Protein AF-A0A967HKE8-F1 (afdb_monomer_lite)

Secondary structure (DSSP, 8-state):
-----PPPS-EEEEE---HHHHTTTHHHHTT-SS-------EEEEB-TTSPBPP-SS-PPPPSS---TT-------

Radius of gyration: 16.94 Å; chains: 1; bounding box: 38×32×45 Å

Sequence (76 aa):
QLYTYRRYAPVKLVFAPELQAGFYGGDPDNFTYPRWALDVSFVRAYTPDGTPAETPDHFGWDADGADEGDLVFITG

Structure (mmCIF, N/CA/C/O backbone):
data_AF-A0A967HKE8-F1
#
_entry.id   AF-A0A967HKE8-F1
#
loop_
_atom_site.group_PDB
_atom_site.id
_atom_site.type_symbol
_atom_site.label_atom_id
_atom_site.label_alt_id
_atom_site.label_comp_id
_atom_site.label_asym_id
_atom_site.label_entity_id
_atom_site.label_seq_id
_atom_site.pdbx_PDB_ins_code
_atom_site.Cartn_x
_atom_site.Cartn_y
_atom_site.Cartn_z
_atom_site.occupancy
_atom_site.B_iso_or_equiv
_atom_site.auth_seq_id
_atom_site.auth_comp_id
_atom_site.auth_asym_id
_atom_site.auth_atom_id
_atom_site.pdbx_PDB_model_num
ATOM 1 N N . GLN A 1 1 ? -21.291 19.848 0.252 1.00 66.25 1 GLN A N 1
ATOM 2 C CA . GLN A 1 1 ? -21.508 18.457 0.707 1.00 66.25 1 GLN A CA 1
ATOM 3 C C . GLN A 1 1 ? -20.949 18.318 2.113 1.00 66.25 1 GLN A C 1
ATOM 5 O O . GLN A 1 1 ? -20.008 19.037 2.431 1.00 66.25 1 GLN A O 1
ATOM 10 N N . LEU A 1 2 ? -21.529 17.448 2.940 1.00 90.31 2 LEU A N 1
ATOM 11 C CA . LEU A 1 2 ? -21.016 17.131 4.273 1.00 90.31 2 LEU A CA 1
ATOM 12 C C . LEU A 1 2 ? -20.514 15.689 4.262 1.00 90.31 2 LEU A C 1
ATOM 14 O O . LEU A 1 2 ? -21.260 14.794 3.874 1.00 90.31 2 LEU A O 1
ATOM 18 N N . TYR A 1 3 ? -19.273 15.490 4.692 1.00 93.00 3 TYR A N 1
ATOM 19 C CA . TYR A 1 3 ? -18.663 14.174 4.829 1.00 93.00 3 TYR A CA 1
ATOM 20 C C . TYR A 1 3 ? -18.523 13.829 6.305 1.00 93.00 3 TYR A C 1
ATOM 22 O O . TYR A 1 3 ? -18.085 14.655 7.108 1.00 93.00 3 TYR A O 1
ATOM 30 N N . THR A 1 4 ? -18.892 12.604 6.657 1.00 94.81 4 THR A N 1
ATOM 31 C CA . THR A 1 4 ? -18.673 12.039 7.985 1.00 94.81 4 THR A CA 1
ATOM 32 C C . THR A 1 4 ? -17.641 10.928 7.873 1.00 94.81 4 THR A C 1
ATOM 34 O O . THR A 1 4 ? -17.691 10.104 6.963 1.00 94.81 4 THR A O 1
ATOM 37 N N . TYR A 1 5 ? -16.685 10.915 8.798 1.00 92.69 5 TYR A N 1
ATOM 38 C CA . TYR A 1 5 ? -15.582 9.961 8.784 1.00 92.69 5 TYR A CA 1
ATOM 39 C C . TYR A 1 5 ? -15.524 9.206 10.103 1.00 92.69 5 TYR A C 1
ATOM 41 O O . TYR A 1 5 ? -15.639 9.795 11.181 1.00 92.69 5 TYR A O 1
ATOM 49 N N . ARG A 1 6 ? -15.277 7.900 10.020 1.00 89.94 6 ARG A N 1
ATOM 50 C CA . ARG A 1 6 ? -14.833 7.113 11.167 1.00 89.94 6 ARG A CA 1
ATOM 51 C C . ARG A 1 6 ? -13.316 7.239 11.279 1.00 89.94 6 ARG A C 1
ATOM 53 O O . ARG A 1 6 ? -12.596 6.928 10.337 1.00 89.94 6 ARG A O 1
ATOM 60 N N . ARG A 1 7 ? -12.831 7.670 12.443 1.00 92.19 7 ARG A N 1
ATOM 61 C CA . ARG A 1 7 ? -11.397 7.741 12.746 1.00 92.19 7 ARG A CA 1
ATOM 62 C C . ARG A 1 7 ? -10.976 6.524 13.563 1.00 92.19 7 ARG A C 1
ATOM 64 O O . ARG A 1 7 ? -11.529 6.291 14.633 1.00 92.19 7 ARG A O 1
ATOM 71 N N . TYR A 1 8 ? -9.964 5.807 13.088 1.00 93.81 8 TYR A N 1
ATOM 72 C CA . TYR A 1 8 ? -9.319 4.730 13.834 1.00 93.81 8 TYR A CA 1
ATOM 73 C C . TYR A 1 8 ? -8.079 5.256 14.560 1.00 93.81 8 TYR A C 1
ATOM 75 O O . TYR A 1 8 ? -7.238 5.931 13.965 1.00 93.81 8 TYR A O 1
ATOM 83 N N . ALA A 1 9 ? -7.979 4.963 15.853 1.00 93.62 9 ALA A N 1
ATOM 84 C CA . ALA A 1 9 ? -6.806 5.239 16.670 1.00 93.62 9 ALA A CA 1
ATOM 85 C C . ALA A 1 9 ? -6.782 4.221 17.829 1.00 93.62 9 ALA A C 1
ATOM 87 O O . ALA A 1 9 ? -7.687 4.269 18.664 1.00 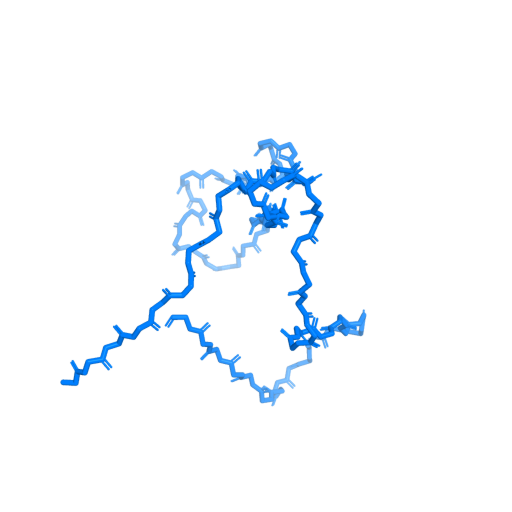93.62 9 ALA A O 1
ATOM 88 N N . PRO A 1 10 ? -5.785 3.315 17.891 1.00 95.81 10 PRO A N 1
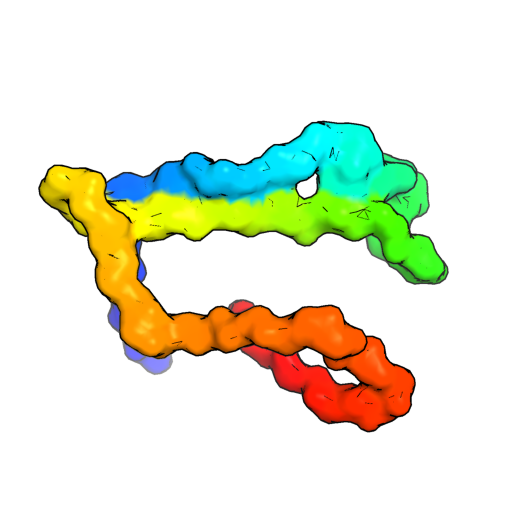ATOM 89 C CA . PRO A 1 10 ? -4.521 3.355 17.151 1.00 95.81 10 PRO A CA 1
ATOM 90 C C . PRO A 1 10 ? -4.553 2.684 15.762 1.00 95.81 10 PRO A C 1
ATOM 92 O O . PRO A 1 10 ? -5.363 1.806 15.480 1.00 95.81 10 PRO A O 1
ATOM 95 N N . VAL A 1 11 ? -3.601 3.071 14.909 1.00 97.38 11 VAL A N 1
ATOM 96 C CA . VAL A 1 11 ? -3.207 2.350 13.686 1.00 97.38 11 VAL A CA 1
ATOM 97 C C . VAL A 1 11 ? -1.767 1.886 13.892 1.00 97.38 11 VAL A C 1
ATOM 99 O O . VAL A 1 11 ? -0.929 2.682 14.315 1.00 97.38 11 VAL A O 1
ATOM 102 N N . LYS A 1 12 ? -1.481 0.602 13.661 1.00 97.69 12 LYS A N 1
ATOM 103 C CA . LYS A 1 12 ? -0.162 0.002 13.922 1.00 97.69 12 LYS A CA 1
ATOM 104 C C . LYS A 1 12 ? 0.462 -0.511 12.629 1.00 97.69 12 LYS A C 1
ATOM 106 O O . LYS A 1 12 ? -0.247 -1.039 11.774 1.00 97.69 12 LYS A O 1
ATOM 111 N N . LEU A 1 13 ? 1.781 -0.380 12.512 1.00 98.06 13 LEU A N 1
ATOM 112 C CA . LEU A 1 13 ? 2.552 -0.959 11.415 1.00 98.06 13 LEU A CA 1
ATOM 113 C C . LEU A 1 13 ? 2.460 -2.491 11.459 1.00 98.06 13 LEU A C 1
ATOM 115 O O . LEU A 1 13 ? 2.609 -3.088 12.524 1.00 98.06 13 LEU A O 1
ATOM 119 N N . VAL A 1 14 ? 2.222 -3.105 10.302 1.00 98.38 14 VAL A N 1
ATOM 120 C CA . VAL A 1 14 ? 2.233 -4.564 10.114 1.00 98.38 14 VAL A CA 1
ATOM 121 C C . VAL A 1 14 ? 3.420 -4.980 9.256 1.00 98.38 14 VAL A C 1
ATOM 123 O O . VAL A 1 14 ? 4.084 -5.961 9.573 1.00 98.38 14 VAL A O 1
ATOM 126 N N . PHE A 1 15 ? 3.698 -4.230 8.191 1.00 98.56 15 PHE A N 1
ATOM 127 C CA . PHE A 1 15 ? 4.791 -4.519 7.273 1.00 98.56 15 PHE A CA 1
ATOM 128 C C . PHE A 1 15 ? 5.283 -3.243 6.597 1.00 98.56 15 PHE A C 1
ATOM 130 O O . PHE A 1 15 ? 4.484 -2.406 6.178 1.00 98.56 15 PHE A O 1
ATOM 137 N N . ALA A 1 16 ? 6.597 -3.146 6.446 1.00 98.50 16 ALA A N 1
ATOM 138 C CA . ALA A 1 16 ? 7.258 -2.249 5.515 1.00 98.50 16 ALA A CA 1
ATOM 139 C C . ALA A 1 16 ? 8.503 -2.973 4.974 1.00 98.50 16 ALA A C 1
ATOM 141 O O . ALA A 1 16 ? 9.163 -3.674 5.751 1.00 98.50 16 ALA A O 1
ATOM 142 N N . PRO A 1 17 ? 8.823 -2.841 3.679 1.00 98.25 17 PRO A N 1
ATOM 143 C CA . PRO A 1 17 ? 10.056 -3.380 3.129 1.00 98.25 17 PRO A CA 1
ATOM 144 C C . PRO A 1 17 ? 11.268 -2.600 3.660 1.00 98.25 17 PRO A C 1
ATOM 146 O O . PRO A 1 17 ? 11.141 -1.490 4.183 1.00 98.25 17 PRO A O 1
ATOM 149 N N . GLU A 1 18 ? 12.467 -3.164 3.499 1.00 98.19 18 GLU A N 1
ATOM 150 C CA . GLU A 1 18 ? 13.694 -2.397 3.719 1.00 98.19 18 GLU A CA 1
ATOM 151 C C . GLU A 1 18 ? 13.744 -1.180 2.790 1.00 98.19 18 GLU A C 1
ATOM 153 O O . GLU A 1 18 ? 13.252 -1.218 1.659 1.00 98.19 18 GLU A O 1
ATOM 158 N N . LEU A 1 19 ? 14.403 -0.108 3.243 1.00 97.38 19 LEU A N 1
ATOM 159 C CA . LEU A 1 19 ? 14.493 1.143 2.488 1.00 97.38 19 LEU A CA 1
ATOM 160 C C . LEU A 1 19 ? 15.056 0.934 1.076 1.00 97.38 19 LEU A C 1
ATOM 162 O O . LEU A 1 19 ? 14.598 1.570 0.137 1.00 97.38 19 LEU A O 1
ATOM 166 N N . GLN A 1 20 ? 16.013 0.018 0.912 1.00 97.44 20 GLN A N 1
ATOM 167 C CA . GLN A 1 20 ? 16.605 -0.273 -0.395 1.00 97.44 20 GLN A CA 1
ATOM 168 C C . GLN A 1 20 ? 15.606 -0.869 -1.396 1.00 97.44 20 GLN A C 1
ATOM 170 O O . GLN A 1 20 ? 15.776 -0.668 -2.593 1.00 97.44 20 GLN A O 1
ATOM 175 N N . ALA A 1 21 ? 14.570 -1.568 -0.925 1.00 98.12 21 ALA A N 1
ATOM 176 C CA . ALA A 1 21 ? 13.504 -2.098 -1.772 1.00 98.12 21 ALA A CA 1
ATOM 177 C C . ALA A 1 21 ? 12.364 -1.082 -1.957 1.00 98.12 21 ALA A C 1
ATOM 179 O O . ALA A 1 21 ? 11.899 -0.881 -3.079 1.00 98.12 21 ALA A O 1
ATOM 180 N N . GLY A 1 22 ? 11.941 -0.411 -0.878 1.00 97.69 22 GLY A N 1
ATOM 181 C CA . GLY A 1 22 ? 10.849 0.571 -0.922 1.00 97.69 22 GLY A CA 1
ATOM 182 C C . GLY A 1 22 ? 11.206 1.874 -1.643 1.00 97.69 22 GLY A C 1
ATOM 183 O O . GLY A 1 22 ? 10.354 2.489 -2.270 1.00 97.69 22 GLY A O 1
ATOM 184 N N . PHE A 1 23 ? 12.479 2.268 -1.606 1.00 97.38 23 PHE A N 1
ATOM 185 C CA . PHE A 1 23 ? 13.005 3.473 -2.251 1.00 97.38 23 PHE A CA 1
ATOM 186 C C . PHE A 1 23 ? 14.067 3.135 -3.308 1.00 97.38 23 PHE A C 1
ATOM 188 O O . PHE A 1 23 ? 15.018 3.887 -3.531 1.00 97.38 23 PHE A O 1
ATOM 195 N N . TYR A 1 24 ? 13.929 1.970 -3.947 1.00 97.94 24 TYR A N 1
ATOM 196 C CA . TYR A 1 24 ? 14.831 1.547 -5.015 1.00 97.94 24 TYR A CA 1
ATOM 197 C C . TYR A 1 24 ? 14.871 2.587 -6.144 1.00 97.94 24 TYR A C 1
ATOM 199 O O . TYR A 1 24 ? 13.840 3.147 -6.517 1.00 97.94 24 TYR A O 1
ATOM 207 N N . GLY A 1 25 ? 16.072 2.859 -6.661 1.00 96.75 25 GLY A N 1
ATOM 208 C CA . GLY A 1 25 ? 16.311 3.894 -7.673 1.00 96.75 25 GLY A CA 1
ATOM 209 C C . GLY A 1 25 ? 16.399 5.322 -7.120 1.00 96.75 25 GLY A C 1
ATOM 210 O O . GLY A 1 25 ? 17.011 6.185 -7.744 1.00 96.75 25 GLY A O 1
ATOM 211 N N . GLY A 1 26 ? 15.881 5.559 -5.912 1.00 96.50 26 GLY A N 1
ATOM 212 C CA . GLY A 1 26 ? 15.962 6.833 -5.205 1.00 96.50 26 GLY A CA 1
ATOM 213 C C . GLY A 1 26 ? 15.349 8.015 -5.960 1.00 96.50 26 GLY A C 1
ATOM 214 O O . GLY A 1 26 ? 14.429 7.860 -6.762 1.00 96.50 26 GLY A O 1
ATOM 215 N N . ASP A 1 27 ? 15.878 9.211 -5.697 1.00 97.19 27 ASP A N 1
ATOM 216 C CA . ASP A 1 27 ? 15.443 10.446 -6.360 1.00 97.19 27 ASP A CA 1
ATOM 217 C C . ASP A 1 27 ? 15.553 10.405 -7.898 1.00 97.19 27 ASP A C 1
ATOM 219 O O . ASP A 1 27 ? 14.619 10.886 -8.540 1.00 97.19 27 ASP A O 1
ATOM 223 N N . PRO A 1 28 ? 16.619 9.842 -8.517 1.00 96.62 28 PRO A N 1
ATOM 224 C CA . PRO A 1 28 ? 16.720 9.747 -9.977 1.00 96.62 28 PRO A CA 1
ATOM 225 C C . PRO A 1 28 ? 15.553 9.020 -10.650 1.00 96.62 28 PRO A C 1
ATOM 227 O O . PRO A 1 28 ? 15.107 9.448 -11.713 1.00 96.62 28 PRO A O 1
ATOM 230 N N . ASP A 1 29 ? 15.043 7.960 -10.020 1.00 97.06 29 ASP A N 1
ATOM 231 C CA . ASP A 1 29 ? 13.919 7.180 -10.547 1.00 97.06 29 ASP A CA 1
ATOM 232 C C . ASP A 1 29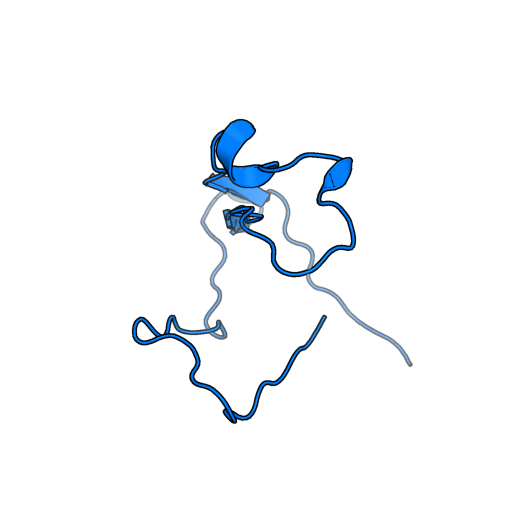 ? 12.562 7.784 -10.146 1.00 97.06 29 ASP A C 1
ATOM 234 O O . ASP A 1 29 ? 11.499 7.325 -10.590 1.00 97.06 29 ASP A O 1
ATOM 238 N N . ASN A 1 30 ? 12.558 8.841 -9.328 1.00 96.75 30 ASN A N 1
ATOM 239 C CA . ASN A 1 30 ? 11.324 9.496 -8.949 1.00 96.75 30 ASN A CA 1
ATOM 240 C C . ASN A 1 30 ? 10.661 10.188 -10.151 1.00 96.75 30 ASN A C 1
ATOM 242 O O . ASN A 1 30 ? 11.319 10.857 -10.938 1.00 96.75 30 ASN A O 1
ATOM 246 N N . PHE A 1 31 ? 9.339 10.041 -10.287 1.00 96.12 31 PHE A N 1
ATOM 247 C CA . PHE A 1 31 ? 8.556 10.535 -11.435 1.00 96.12 31 PHE A CA 1
ATOM 248 C C . PHE A 1 31 ? 8.989 10.004 -12.814 1.00 96.12 31 PHE A C 1
ATOM 250 O O . PHE A 1 31 ? 8.751 10.655 -13.832 1.00 96.12 31 PHE A O 1
ATOM 257 N N . THR A 1 32 ? 9.583 8.812 -12.866 1.00 97.12 32 THR A N 1
ATOM 258 C CA . THR A 1 32 ? 9.971 8.157 -14.123 1.00 97.12 32 THR A CA 1
ATOM 259 C C . THR A 1 32 ? 9.258 6.818 -14.324 1.00 97.12 32 THR A C 1
ATOM 261 O O . THR A 1 32 ? 8.719 6.232 -13.382 1.00 97.12 32 THR A O 1
ATOM 264 N N . TYR A 1 33 ? 9.236 6.355 -15.577 1.00 96.12 33 TYR A N 1
ATOM 265 C CA . TYR A 1 33 ? 8.799 5.018 -15.980 1.00 96.12 33 TYR A CA 1
ATOM 266 C C . TYR A 1 33 ? 9.791 4.463 -17.024 1.00 96.12 33 TYR A C 1
ATOM 268 O O . TYR A 1 33 ? 10.169 5.222 -17.923 1.00 96.12 33 TYR A O 1
ATOM 276 N N . PRO A 1 34 ? 10.204 3.179 -16.966 1.00 95.75 34 PRO A N 1
ATOM 277 C CA . PRO A 1 34 ? 9.788 2.134 -16.020 1.00 95.75 34 PRO A CA 1
ATOM 278 C C . PRO A 1 34 ? 10.312 2.366 -14.597 1.00 95.75 34 PRO A C 1
ATOM 280 O O . PRO A 1 34 ? 11.286 3.087 -14.407 1.00 95.75 34 PRO A O 1
ATOM 283 N N . ARG A 1 35 ? 9.668 1.744 -13.602 1.00 97.06 35 ARG A N 1
ATOM 284 C CA . ARG A 1 35 ? 10.035 1.867 -12.184 1.00 97.06 35 ARG A CA 1
ATOM 285 C C . ARG A 1 35 ? 9.951 0.521 -11.471 1.00 97.06 35 ARG A C 1
ATOM 287 O O . ARG A 1 35 ? 9.076 -0.282 -11.773 1.00 97.06 35 ARG A O 1
ATOM 294 N N . TRP A 1 36 ? 10.858 0.308 -10.518 1.00 96.56 36 TRP A N 1
ATOM 295 C CA . TRP A 1 36 ? 11.089 -0.998 -9.883 1.00 96.56 36 TRP A CA 1
ATOM 296 C C . TRP A 1 36 ? 11.028 -0.973 -8.348 1.00 96.56 36 TRP A C 1
ATOM 298 O O . TRP A 1 36 ? 11.349 -1.966 -7.702 1.00 96.56 36 TRP A O 1
ATOM 308 N N . ALA A 1 37 ? 10.642 0.157 -7.752 1.00 97.88 37 ALA A N 1
ATOM 309 C CA . ALA A 1 37 ? 10.490 0.279 -6.305 1.00 97.88 37 ALA A CA 1
ATOM 310 C C . ALA A 1 37 ? 9.273 -0.513 -5.801 1.00 97.88 37 ALA A C 1
ATOM 312 O O . ALA A 1 37 ? 8.182 -0.401 -6.361 1.00 97.88 37 ALA A O 1
ATOM 313 N N . LEU A 1 38 ? 9.446 -1.262 -4.707 1.00 97.44 38 LEU A N 1
ATOM 314 C CA . LEU A 1 38 ? 8.350 -1.913 -3.984 1.00 97.44 38 LEU A CA 1
ATOM 315 C C . LEU A 1 38 ? 7.758 -0.926 -2.966 1.00 97.44 38 LEU A C 1
ATOM 317 O O . LEU A 1 38 ? 7.923 -1.080 -1.756 1.00 97.44 38 L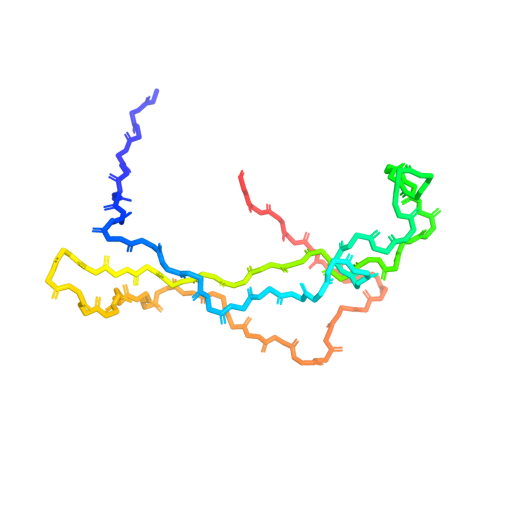EU A O 1
ATOM 321 N N . ASP A 1 39 ? 7.125 0.132 -3.467 1.00 97.44 39 ASP A N 1
ATOM 322 C CA . ASP A 1 39 ? 6.625 1.247 -2.657 1.00 97.44 39 ASP A CA 1
ATOM 323 C C . ASP A 1 39 ? 5.278 0.900 -1.993 1.00 97.44 39 ASP A C 1
ATOM 325 O O . ASP A 1 39 ? 4.197 1.231 -2.482 1.00 97.44 39 ASP A O 1
ATOM 329 N N . VAL A 1 40 ? 5.337 0.133 -0.899 1.00 97.44 40 VAL A N 1
ATOM 330 C CA . VAL A 1 40 ? 4.161 -0.310 -0.136 1.00 97.44 40 VAL A CA 1
ATOM 331 C C . VAL A 1 40 ? 4.461 -0.405 1.358 1.00 97.44 40 VAL A C 1
ATOM 333 O O . VAL A 1 40 ? 5.553 -0.779 1.780 1.00 97.44 40 VAL A O 1
ATOM 336 N N . SER A 1 41 ? 3.454 -0.134 2.187 1.00 98.31 41 SER A N 1
ATOM 337 C CA . SER A 1 41 ? 3.437 -0.542 3.593 1.00 98.31 41 SER A CA 1
ATOM 338 C C . SER A 1 41 ? 2.044 -1.031 3.973 1.00 98.31 41 SER A C 1
ATOM 340 O O . SER A 1 41 ? 1.040 -0.534 3.462 1.00 98.31 41 SER A O 1
ATOM 342 N N . PHE A 1 42 ? 1.976 -2.002 4.881 1.00 97.75 42 PHE A N 1
ATOM 343 C CA . PHE A 1 42 ? 0.714 -2.461 5.449 1.00 97.75 42 PHE A CA 1
ATOM 344 C C . PHE A 1 42 ? 0.597 -1.990 6.890 1.00 97.75 42 PHE A C 1
ATOM 346 O O . PHE A 1 42 ? 1.500 -2.174 7.714 1.00 97.75 42 PHE A O 1
ATOM 353 N N . VAL A 1 43 ? -0.562 -1.427 7.208 1.00 97.94 43 VAL A N 1
ATOM 354 C CA . VAL A 1 43 ? -0.950 -1.033 8.559 1.00 97.94 43 VAL A CA 1
ATOM 355 C C . VAL A 1 43 ? -2.250 -1.723 8.942 1.00 97.94 43 VAL A C 1
ATOM 357 O O . VAL A 1 43 ? -3.032 -2.136 8.087 1.00 97.94 43 VAL A O 1
ATOM 360 N N . ARG A 1 44 ? -2.500 -1.837 10.243 1.00 98.06 44 ARG A N 1
ATOM 361 C CA . ARG A 1 44 ? -3.750 -2.370 10.781 1.00 98.06 44 ARG A CA 1
ATOM 362 C C . ARG A 1 44 ? -4.390 -1.360 11.715 1.00 98.06 44 ARG A C 1
ATOM 364 O O . ARG A 1 44 ? -3.743 -0.858 12.635 1.00 98.06 44 ARG A O 1
ATOM 371 N N . ALA A 1 45 ? -5.665 -1.084 11.475 1.00 97.56 45 ALA A N 1
ATOM 372 C CA . ALA A 1 45 ? -6.501 -0.295 12.363 1.00 97.56 45 ALA A CA 1
ATOM 373 C C . ALA A 1 45 ? -6.935 -1.123 13.580 1.00 97.56 45 ALA A C 1
ATOM 375 O O . ALA A 1 45 ? -7.191 -2.324 13.475 1.00 97.56 45 ALA A O 1
ATOM 376 N N . TYR A 1 46 ? -7.027 -0.466 14.730 1.00 96.94 46 TYR A N 1
ATOM 377 C CA . TYR A 1 46 ? -7.495 -1.048 15.980 1.00 96.94 46 TYR A CA 1
ATOM 378 C C . TYR A 1 46 ? -8.597 -0.179 16.579 1.00 96.94 46 TYR A C 1
ATOM 380 O O . TYR A 1 46 ? -8.682 1.030 16.333 1.00 96.94 46 TYR A O 1
ATOM 388 N N . THR A 1 47 ? -9.439 -0.810 17.380 1.00 95.31 47 THR A N 1
ATOM 389 C CA . THR A 1 47 ? -10.392 -0.136 18.250 1.00 95.31 47 THR A CA 1
ATOM 390 C C . THR A 1 47 ? -9.672 0.519 19.444 1.00 95.31 47 THR A C 1
ATOM 392 O O . THR A 1 47 ? -8.509 0.198 19.725 1.00 95.31 47 THR A O 1
ATOM 395 N N . PRO A 1 48 ? -10.338 1.423 20.187 1.00 93.31 48 PRO A N 1
ATOM 396 C CA . PRO A 1 48 ? -9.756 2.043 21.381 1.00 93.31 48 PRO A CA 1
ATOM 397 C C . PRO A 1 48 ? -9.358 1.048 22.483 1.00 93.31 48 PRO A C 1
ATOM 399 O O . PRO A 1 48 ? -8.412 1.309 23.221 1.00 93.31 48 PRO A O 1
ATOM 402 N N . ASP A 1 49 ? -10.042 -0.095 22.582 1.00 93.62 49 ASP A N 1
ATOM 403 C CA . ASP A 1 49 ? -9.721 -1.200 23.499 1.00 93.62 49 ASP A CA 1
ATOM 404 C C . ASP A 1 49 ? -8.546 -2.070 23.013 1.00 93.62 49 ASP A C 1
ATOM 406 O O . ASP A 1 49 ? -8.084 -2.955 23.730 1.00 93.62 49 ASP A O 1
ATOM 410 N N . GLY A 1 50 ? -8.007 -1.788 21.824 1.00 94.19 50 GLY A N 1
ATOM 411 C CA . GLY A 1 50 ? -6.809 -2.435 21.305 1.00 94.19 50 GLY A CA 1
ATOM 412 C C . GLY A 1 50 ? -7.064 -3.748 20.573 1.00 94.19 50 GLY A C 1
ATOM 413 O O . GLY A 1 50 ? -6.092 -4.446 20.263 1.00 94.19 50 GLY A O 1
ATOM 414 N N . THR A 1 51 ? -8.318 -4.071 20.250 1.00 96.81 51 THR A N 1
ATOM 415 C CA . THR A 1 51 ? -8.670 -5.188 19.367 1.00 96.81 51 THR A CA 1
ATOM 416 C C . THR A 1 51 ? -8.578 -4.755 17.893 1.00 96.81 51 THR A C 1
ATOM 418 O O . THR A 1 51 ? -8.754 -3.573 17.584 1.00 96.81 51 THR A O 1
ATOM 421 N N . PRO A 1 52 ? -8.190 -5.643 16.954 1.00 97.19 52 PRO A N 1
ATOM 422 C CA . PRO A 1 52 ? -8.196 -5.310 15.530 1.00 97.19 52 PRO A CA 1
ATOM 423 C C . PRO A 1 52 ? -9.575 -4.828 15.080 1.00 97.19 52 PRO A C 1
ATOM 425 O O . PRO A 1 52 ? -10.583 -5.440 15.420 1.00 97.19 52 PRO A O 1
ATOM 428 N N . ALA A 1 53 ? -9.621 -3.742 14.310 1.00 96.88 53 ALA A N 1
ATOM 429 C CA . ALA A 1 53 ? -10.878 -3.249 13.771 1.00 96.88 53 ALA A CA 1
ATOM 430 C C . ALA A 1 53 ? -11.451 -4.236 12.743 1.00 96.88 53 ALA A C 1
ATOM 432 O O . ALA A 1 53 ? -10.723 -4.726 11.881 1.00 96.88 53 ALA A O 1
ATOM 433 N N . GLU A 1 54 ? -12.759 -4.481 12.801 1.00 95.31 54 GLU A N 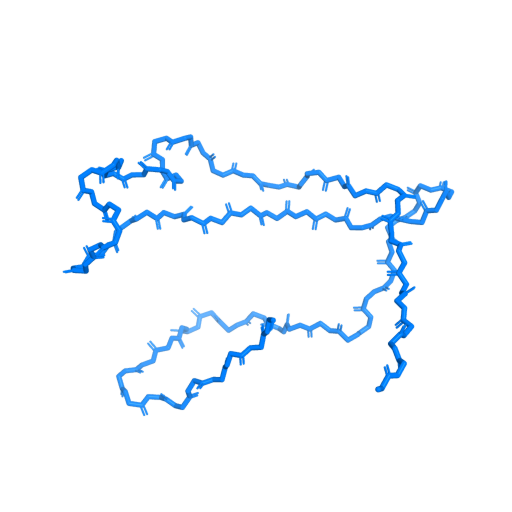1
ATOM 434 C CA . GLU A 1 54 ? -13.459 -5.245 11.770 1.00 95.31 54 GLU A CA 1
ATOM 435 C C . GLU A 1 54 ? -13.602 -4.416 10.486 1.00 95.31 54 GLU A C 1
ATOM 437 O O . GLU A 1 54 ? -14.036 -3.258 10.516 1.00 95.31 54 GLU A O 1
ATOM 442 N N . THR A 1 55 ? -13.242 -5.025 9.355 1.00 92.81 55 THR A N 1
ATOM 443 C CA . THR A 1 55 ? -13.318 -4.440 8.008 1.00 92.81 55 THR A CA 1
ATOM 444 C C . THR A 1 55 ? -14.028 -5.421 7.068 1.00 92.81 55 THR A C 1
ATOM 446 O O . THR A 1 55 ? -13.365 -6.108 6.287 1.00 92.81 55 THR A O 1
ATOM 449 N N . PRO A 1 56 ? -15.362 -5.570 7.179 1.00 94.19 56 PRO A N 1
ATOM 450 C CA . PRO A 1 56 ? -16.105 -6.536 6.368 1.00 94.19 56 PRO A CA 1
ATOM 451 C C . PRO A 1 56 ? -16.008 -6.213 4.873 1.00 94.19 56 PRO A C 1
ATOM 453 O O . PRO A 1 56 ? -15.841 -7.120 4.066 1.00 94.19 56 PRO A O 1
ATOM 456 N N . ASP A 1 57 ? -16.005 -4.924 4.529 1.00 94.69 57 ASP A N 1
ATOM 457 C CA . ASP A 1 57 ? -15.793 -4.435 3.172 1.00 94.69 57 ASP A CA 1
ATOM 458 C C . ASP A 1 57 ? -14.304 -4.116 2.970 1.00 94.69 57 ASP A C 1
ATOM 460 O O . ASP A 1 57 ? -13.787 -3.117 3.478 1.00 94.69 57 ASP A O 1
ATOM 464 N N . HIS A 1 58 ? -13.593 -4.988 2.259 1.00 94.06 58 HIS A N 1
ATOM 465 C CA . HIS A 1 58 ? -12.191 -4.802 1.886 1.00 94.06 58 HIS A CA 1
ATOM 466 C C . HIS A 1 58 ? -11.921 -5.403 0.506 1.00 94.06 58 HIS A C 1
ATOM 468 O O . HIS A 1 58 ? -12.660 -6.265 0.031 1.00 94.06 58 HIS A O 1
ATOM 474 N N . PHE A 1 59 ? -10.851 -4.947 -0.143 1.00 94.19 59 PHE A N 1
ATOM 475 C CA . PHE A 1 59 ? -10.419 -5.522 -1.411 1.00 94.19 59 PHE A CA 1
ATOM 476 C C . PHE A 1 59 ? -9.789 -6.898 -1.189 1.00 94.19 59 PHE A C 1
ATOM 478 O O . PHE A 1 59 ? -8.941 -7.067 -0.310 1.00 94.19 59 PHE A O 1
ATOM 485 N N . GLY A 1 60 ? -10.210 -7.872 -1.994 1.00 93.56 60 GLY A N 1
ATOM 486 C CA . GLY A 1 60 ? -9.530 -9.157 -2.104 1.00 93.56 60 GLY A CA 1
ATOM 487 C C . GLY A 1 60 ? -8.199 -9.018 -2.842 1.00 93.56 60 GLY A C 1
ATOM 488 O O . GLY A 1 60 ? -7.965 -8.033 -3.542 1.00 93.56 60 GLY A O 1
ATOM 489 N N . TRP A 1 61 ? -7.334 -10.016 -2.680 1.00 94.12 61 TRP A N 1
ATOM 490 C CA . TRP A 1 61 ? -6.081 -10.103 -3.420 1.00 94.12 61 TRP A CA 1
ATOM 491 C C . TRP A 1 61 ? -6.269 -10.976 -4.657 1.00 94.12 61 TRP A C 1
ATOM 493 O O . TRP A 1 61 ? -6.675 -12.132 -4.524 1.00 94.12 61 TRP A O 1
ATOM 503 N N . ASP A 1 62 ? -5.938 -10.438 -5.825 1.00 94.88 62 ASP A N 1
ATOM 504 C CA . ASP A 1 62 ? -5.767 -11.225 -7.041 1.00 94.88 62 ASP A CA 1
ATOM 505 C C . ASP A 1 62 ? -4.282 -11.575 -7.199 1.00 94.88 62 ASP A C 1
ATOM 507 O O . ASP A 1 62 ? -3.423 -10.692 -7.247 1.00 94.88 62 ASP A O 1
ATOM 511 N N . ALA A 1 63 ? -3.969 -12.871 -7.189 1.00 95.75 63 ALA A N 1
ATOM 512 C CA . ALA A 1 63 ? -2.595 -13.354 -7.274 1.00 95.75 63 ALA A CA 1
ATOM 513 C C . ALA A 1 63 ? -2.079 -13.433 -8.717 1.00 95.75 63 ALA A C 1
ATOM 515 O O . ALA A 1 63 ? -0.861 -13.505 -8.895 1.00 95.75 63 ALA A O 1
ATOM 516 N N . ASP A 1 64 ? -2.973 -13.400 -9.707 1.00 95.44 64 ASP A N 1
ATOM 517 C CA . ASP A 1 64 ? -2.609 -13.497 -11.121 1.00 95.44 64 ASP A CA 1
ATOM 518 C C . ASP A 1 64 ? -2.090 -12.149 -11.661 1.00 95.44 64 ASP A C 1
ATOM 520 O O . ASP A 1 64 ? -1.280 -12.117 -12.586 1.00 95.44 64 ASP A O 1
ATOM 524 N N . GLY A 1 65 ? -2.440 -11.039 -11.001 1.00 93.44 65 GLY A N 1
ATOM 525 C CA . GLY A 1 65 ? -2.000 -9.695 -11.372 1.00 93.44 65 GLY A CA 1
ATOM 526 C C . GLY A 1 65 ? -2.860 -9.075 -12.475 1.00 93.44 65 GLY A C 1
ATOM 527 O O . GLY A 1 65 ? -3.978 -9.512 -12.711 1.00 93.44 65 GLY A O 1
ATOM 528 N N . ALA A 1 66 ? -2.360 -8.006 -13.100 1.00 94.88 66 ALA A N 1
ATOM 529 C CA . ALA A 1 66 ? -3.045 -7.320 -14.197 1.00 94.88 66 ALA A CA 1
ATOM 530 C C . ALA A 1 66 ? -2.346 -7.603 -15.531 1.00 94.88 66 ALA A C 1
ATOM 532 O O . ALA A 1 66 ? -1.111 -7.582 -15.592 1.00 94.88 66 ALA A O 1
ATOM 533 N N . ASP A 1 67 ? -3.134 -7.779 -16.588 1.00 96.62 67 ASP A N 1
ATOM 534 C CA . ASP A 1 67 ? -2.671 -7.970 -17.959 1.00 96.62 67 ASP A CA 1
ATOM 535 C C . ASP A 1 67 ? -2.766 -6.678 -18.794 1.00 96.62 67 ASP A C 1
ATOM 537 O O . ASP A 1 67 ? -3.444 -5.699 -18.458 1.00 96.62 67 ASP A O 1
ATOM 541 N N . GLU A 1 68 ? -2.060 -6.653 -19.928 1.00 97.38 68 GLU A N 1
ATOM 542 C CA . GLU A 1 68 ? -2.162 -5.549 -20.883 1.00 97.38 68 GLU A CA 1
ATO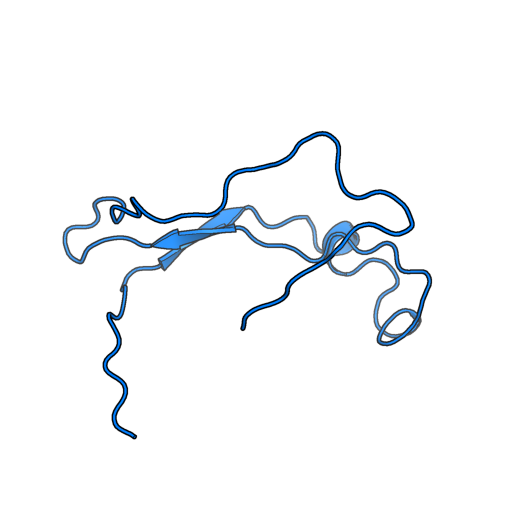M 543 C C . GLU A 1 68 ? -3.590 -5.438 -21.439 1.00 97.38 68 GLU A C 1
ATOM 545 O O . GLU A 1 68 ? -4.138 -6.381 -22.006 1.00 97.38 68 GLU A O 1
ATOM 550 N N . GLY A 1 69 ? -4.172 -4.241 -21.331 1.00 97.69 69 GLY A N 1
ATOM 551 C CA . GLY A 1 69 ? -5.524 -3.956 -21.812 1.00 97.69 69 GLY A CA 1
ATOM 552 C C . GLY A 1 69 ? -6.628 -4.178 -20.777 1.00 97.69 69 GLY A C 1
ATOM 553 O O . GLY A 1 69 ? -7.783 -3.864 -21.078 1.00 97.69 69 GLY A O 1
ATOM 554 N N . ASP A 1 70 ? -6.295 -4.642 -19.570 1.00 97.56 70 ASP A N 1
ATOM 555 C CA . ASP A 1 70 ? -7.265 -4.779 -18.486 1.00 97.56 70 ASP A CA 1
ATOM 556 C C . ASP A 1 70 ? -7.876 -3.438 -18.068 1.00 97.56 70 ASP A C 1
ATOM 558 O O . ASP A 1 70 ? -7.241 -2.377 -18.056 1.00 97.56 70 ASP A O 1
ATOM 562 N N . LEU A 1 71 ? -9.150 -3.494 -17.682 1.00 96.44 71 LEU A N 1
ATOM 563 C CA . LEU A 1 71 ? -9.855 -2.348 -17.131 1.00 96.44 71 LEU A CA 1
ATOM 564 C C . LEU A 1 71 ? -9.425 -2.116 -15.679 1.00 96.44 71 LEU A C 1
ATOM 566 O O . LEU A 1 71 ? -9.729 -2.916 -14.797 1.00 96.44 71 LEU A O 1
ATOM 570 N N . VAL A 1 72 ? -8.792 -0.971 -15.424 1.00 95.38 72 VAL A N 1
ATOM 571 C CA . VAL A 1 72 ? -8.323 -0.576 -14.090 1.00 95.38 72 VAL A CA 1
ATOM 572 C C . VAL A 1 72 ? -9.168 0.571 -13.535 1.00 95.38 72 VAL A C 1
ATOM 574 O O . VAL A 1 72 ? -9.382 1.585 -14.201 1.00 95.38 72 VAL A O 1
ATOM 577 N N . PHE A 1 73 ? -9.608 0.438 -12.281 1.00 95.38 73 PHE A N 1
ATOM 578 C CA . PHE A 1 73 ? -10.261 1.501 -11.515 1.00 95.38 73 PHE A CA 1
ATOM 579 C C . PHE A 1 73 ? -9.377 1.936 -10.347 1.00 95.38 73 PHE A C 1
ATOM 581 O O . PHE A 1 73 ? -8.760 1.107 -9.685 1.00 95.38 73 PHE A O 1
ATOM 588 N N . ILE A 1 74 ? -9.355 3.240 -10.064 1.00 95.56 74 ILE A N 1
ATOM 589 C CA . ILE A 1 74 ? -8.620 3.820 -8.936 1.00 95.56 74 ILE A CA 1
ATOM 590 C C . ILE A 1 74 ? -9.581 4.692 -8.128 1.00 95.56 74 ILE A C 1
ATOM 592 O O . ILE A 1 74 ? -10.369 5.456 -8.688 1.00 95.56 74 ILE A O 1
ATOM 596 N N . THR A 1 75 ? -9.506 4.581 -6.805 1.00 94.00 75 THR A N 1
ATOM 597 C CA . THR A 1 75 ? -10.218 5.436 -5.854 1.00 94.00 75 THR A CA 1
ATOM 598 C C . THR A 1 75 ? -9.259 5.847 -4.742 1.00 94.00 75 THR A C 1
ATOM 600 O O . THR A 1 75 ? -8.445 5.038 -4.295 1.00 94.00 75 THR A O 1
ATOM 603 N N . GLY A 1 76 ? -9.322 7.114 -4.341 1.00 87.06 76 GLY A N 1
ATOM 604 C CA . GLY A 1 76 ? -8.439 7.733 -3.356 1.00 87.06 76 GLY A CA 1
ATOM 605 C C . GLY A 1 76 ? -8.790 9.193 -3.143 1.00 87.06 76 GLY A C 1
ATOM 606 O O . GLY A 1 76 ? -9.469 9.763 -4.029 1.00 87.06 76 GLY A O 1
#

pLDDT: mean 95.49, std 4.02, range [66.25, 98.56]

Foldseek 3Di:
DDDDDDDFPPKAWDDDDPCCQLQPPHPVCPPDPPDRHPNDTDIFTAHPVGHTDDDVDDDDDDPVDDDPPDDDDDDD